Protein AF-A0A418GQK1-F1 (afdb_monomer_lite)

Organism: Escherichia coli (NCBI:txid562)

pLDDT: mean 92.07, std 6.59, range [66.69, 97.81]

Radius of gyration: 27.21 Å; chains: 1; bounding box: 52×32×76 Å

InterPro domains:
  IPR014016 UvrD-like helicase, ATP-binding domain [PF00580] (17-119)
  IPR027417 P-loop containing nucleoside triphosphate hydrolase [G3DSA:3.40.50.300] (1-150)
  IPR027417 P-loop containing nucleoside triphosphate hydrolase [SSF52540] (1-162)

Structure (mmCIF, N/CA/C/O backbone):
data_AF-A0A418GQK1-F1
#
_entry.id   AF-A0A418GQK1-F1
#
loop_
_atom_site.group_PDB
_atom_site.id
_atom_site.type_symbol
_atom_site.label_atom_id
_atom_site.label_alt_id
_atom_site.label_comp_id
_atom_site.label_asym_id
_atom_site.label_entity_id
_atom_site.label_seq_id
_atom_site.pdbx_PDB_ins_code
_atom_site.Cartn_x
_atom_site.Cartn_y
_atom_site.Cartn_z
_atom_site.occupancy
_atom_site.B_iso_or_equiv
_atom_site.auth_seq_id
_atom_site.auth_comp_id
_atom_site.auth_asym_id
_atom_site.auth_atom_id
_atom_site.pdbx_PDB_model_num
ATOM 1 N N . ARG A 1 1 ? 5.618 -3.329 -18.977 1.00 88.75 1 ARG A N 1
ATOM 2 C CA . ARG A 1 1 ? 4.505 -3.496 -19.944 1.00 88.75 1 ARG A CA 1
ATOM 3 C C . ARG A 1 1 ? 3.565 -2.299 -19.922 1.00 88.75 1 ARG A C 1
ATOM 5 O O . ARG A 1 1 ? 3.595 -1.562 -20.890 1.00 88.75 1 ARG A O 1
ATOM 12 N N . LEU A 1 2 ? 2.837 -2.038 -18.828 1.00 92.75 2 LEU A N 1
ATOM 13 C CA . LEU A 1 2 ? 1.888 -0.910 -18.736 1.00 92.75 2 LEU A CA 1
ATOM 14 C C . LEU A 1 2 ? 2.524 0.471 -18.997 1.00 92.75 2 LEU A C 1
ATOM 16 O O . LEU A 1 2 ? 1.958 1.264 -19.737 1.00 92.75 2 LEU A O 1
ATOM 20 N N . LEU A 1 3 ? 3.746 0.702 -18.500 1.00 93.62 3 LEU A N 1
ATOM 21 C CA . LEU A 1 3 ? 4.517 1.933 -18.764 1.00 93.62 3 LEU A CA 1
ATOM 22 C C . LEU A 1 3 ? 4.827 2.187 -20.248 1.00 93.62 3 LEU A C 1
ATOM 24 O O . LEU A 1 3 ? 5.164 3.298 -20.631 1.00 93.62 3 LEU A O 1
ATOM 28 N N . LEU A 1 4 ? 4.772 1.140 -21.069 1.00 93.44 4 LEU A N 1
ATOM 29 C CA . LEU A 1 4 ? 5.166 1.160 -22.476 1.00 93.44 4 LEU A C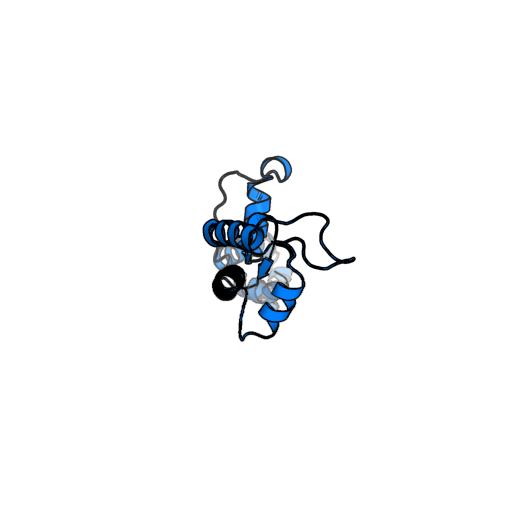A 1
ATOM 30 C C . LEU A 1 4 ? 3.996 0.796 -23.406 1.00 93.44 4 LEU A C 1
ATOM 32 O O . LEU A 1 4 ? 4.204 0.647 -24.602 1.00 93.44 4 LEU A O 1
ATOM 36 N N . GLY A 1 5 ? 2.784 0.587 -22.872 1.00 90.62 5 GLY A N 1
ATOM 37 C CA . GLY A 1 5 ? 1.627 0.148 -23.666 1.00 90.62 5 GLY A CA 1
ATOM 38 C C . GLY A 1 5 ? 1.762 -1.254 -24.283 1.00 90.62 5 GLY A C 1
ATOM 39 O O . GLY A 1 5 ? 1.084 -1.564 -25.253 1.00 90.62 5 GLY A O 1
ATOM 40 N N . LEU A 1 6 ? 2.635 -2.113 -23.745 1.00 90.44 6 LEU A N 1
ATOM 41 C CA . LEU A 1 6 ? 2.881 -3.456 -24.293 1.00 90.44 6 LEU A CA 1
ATOM 42 C C . LEU A 1 6 ? 1.798 -4.455 -23.856 1.00 90.44 6 LEU A C 1
ATOM 44 O O . LEU A 1 6 ? 1.334 -4.399 -22.712 1.00 90.44 6 LEU A O 1
ATOM 48 N N . GLY A 1 7 ? 1.474 -5.426 -24.716 1.00 84.69 7 GLY A N 1
ATOM 49 C CA . GLY A 1 7 ? 0.482 -6.476 -24.431 1.00 84.69 7 GLY A CA 1
ATOM 50 C C . GLY A 1 7 ? -0.426 -6.878 -25.600 1.00 84.69 7 GLY A C 1
ATOM 51 O O . GLY A 1 7 ? -1.330 -7.691 -25.402 1.00 84.69 7 GLY A O 1
ATOM 52 N N . GLY A 1 8 ? -0.213 -6.332 -26.802 1.00 85.00 8 GLY A N 1
ATOM 53 C CA . GLY A 1 8 ? -1.012 -6.657 -27.987 1.00 85.00 8 GLY A CA 1
ATOM 54 C C . GLY A 1 8 ? -2.501 -6.365 -27.775 1.00 85.00 8 GLY A C 1
ATOM 55 O O . GLY A 1 8 ? -2.868 -5.278 -27.342 1.00 85.00 8 GLY A O 1
ATOM 56 N N . SER A 1 9 ? -3.366 -7.350 -28.030 1.00 84.38 9 SER A N 1
ATOM 57 C CA . SER A 1 9 ? -4.823 -7.220 -27.854 1.00 84.38 9 SER A CA 1
ATOM 58 C C . SER A 1 9 ? -5.279 -7.037 -26.401 1.00 84.38 9 SER A C 1
ATOM 60 O O . SER A 1 9 ? -6.396 -6.582 -26.175 1.00 84.38 9 SER A O 1
ATOM 62 N N . ALA A 1 10 ? -4.432 -7.374 -25.424 1.00 86.25 10 ALA A N 1
ATOM 63 C CA . ALA A 1 10 ? -4.686 -7.165 -23.998 1.00 86.25 10 ALA A CA 1
ATOM 64 C C . ALA A 1 10 ? -3.963 -5.923 -23.442 1.00 86.25 10 ALA A C 1
ATOM 66 O O . ALA A 1 10 ? -3.922 -5.727 -22.226 1.00 86.25 10 ALA A O 1
ATOM 67 N N . ALA A 1 11 ? -3.345 -5.109 -24.306 1.00 87.81 11 ALA A N 1
ATOM 68 C CA . ALA A 1 11 ? -2.673 -3.890 -23.882 1.00 87.81 11 ALA A CA 1
ATOM 69 C C . ALA A 1 11 ? -3.671 -2.880 -23.303 1.00 87.81 11 ALA A C 1
ATOM 71 O O . ALA A 1 11 ? -4.816 -2.766 -23.748 1.00 87.81 11 ALA A O 1
ATOM 72 N N . PHE A 1 12 ? -3.210 -2.104 -22.322 1.00 91.00 12 PHE A N 1
ATOM 73 C CA . PHE A 1 12 ? -3.953 -0.928 -21.887 1.00 91.00 12 PHE A CA 1
ATOM 74 C C . PHE A 1 12 ? -4.020 0.080 -23.053 1.00 91.00 12 PHE A C 1
ATOM 76 O O . PHE A 1 12 ? -3.019 0.216 -23.759 1.00 91.00 12 PHE A O 1
ATOM 83 N N . PRO A 1 13 ? -5.134 0.814 -23.262 1.00 89.81 13 PRO A N 1
ATOM 84 C CA . PRO A 1 13 ? -5.311 1.681 -24.437 1.00 89.81 13 PRO A CA 1
ATOM 85 C C . PRO A 1 13 ? -4.239 2.763 -24.640 1.00 89.81 13 PRO A C 1
ATOM 87 O O . PRO A 1 13 ? -4.136 3.334 -25.722 1.00 89.81 13 PRO A O 1
ATOM 90 N N . ARG A 1 14 ? -3.465 3.075 -23.596 1.00 91.06 14 ARG A N 1
ATOM 91 C CA . ARG A 1 14 ? -2.354 4.029 -23.616 1.00 91.06 14 ARG A CA 1
ATOM 92 C C . ARG A 1 14 ? -1.243 3.605 -22.644 1.00 91.06 14 ARG A C 1
ATOM 94 O O . ARG A 1 14 ? -1.511 2.847 -21.714 1.00 91.06 14 ARG A O 1
ATOM 101 N N . PRO A 1 15 ? -0.015 4.118 -22.790 1.00 91.75 15 PRO A N 1
ATOM 102 C CA . PRO A 1 15 ? 0.980 4.039 -21.728 1.00 91.75 15 PRO A CA 1
ATOM 103 C C . PRO A 1 15 ? 0.471 4.704 -20.439 1.00 91.75 15 PRO A C 1
ATOM 105 O O . PRO A 1 15 ? -0.236 5.718 -20.485 1.00 91.75 15 PRO A O 1
ATOM 108 N N . LEU A 1 16 ? 0.827 4.113 -19.300 1.00 94.75 16 LEU A N 1
ATOM 109 C CA . LEU A 1 16 ? 0.509 4.621 -17.962 1.00 94.75 16 LEU A CA 1
ATOM 110 C C . LEU A 1 16 ? 1.766 5.168 -17.281 1.00 94.75 16 LEU A C 1
ATOM 112 O O . LEU A 1 16 ? 2.860 4.651 -17.511 1.00 94.75 16 LEU A O 1
ATOM 116 N N . THR A 1 17 ? 1.625 6.175 -16.422 1.00 94.50 17 THR A N 1
ATOM 117 C CA . THR A 1 17 ? 2.716 6.624 -15.541 1.00 94.50 17 THR A CA 1
ATOM 118 C C . THR A 1 17 ? 2.799 5.759 -14.281 1.00 94.50 17 THR A C 1
ATOM 120 O O . THR A 1 17 ? 1.910 4.959 -13.988 1.00 94.50 17 THR A O 1
ATOM 123 N N . VAL A 1 18 ? 3.874 5.905 -13.505 1.00 95.56 18 VAL A N 1
ATOM 124 C CA . VAL A 1 18 ? 4.044 5.182 -12.229 1.00 95.56 18 VAL A CA 1
ATOM 125 C C . VAL A 1 18 ? 3.019 5.590 -11.160 1.00 95.56 18 VAL A C 1
ATOM 127 O O . VAL A 1 18 ? 2.733 4.806 -10.257 1.00 95.56 18 VAL A O 1
ATOM 130 N N . GLU A 1 19 ? 2.436 6.784 -11.273 1.00 93.81 19 GLU A N 1
ATOM 131 C CA . GLU A 1 19 ? 1.370 7.287 -10.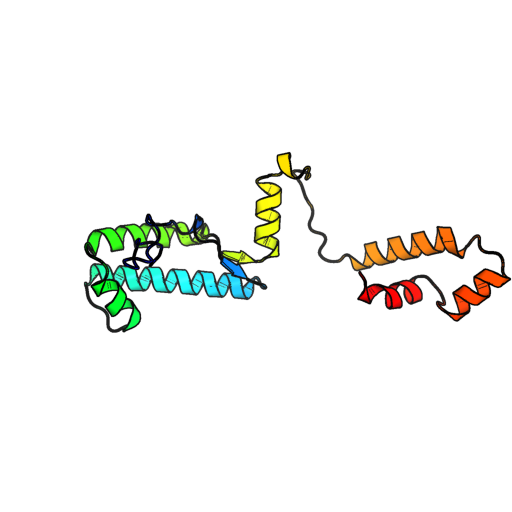395 1.00 93.81 19 GLU A CA 1
ATOM 132 C C . GLU A 1 19 ? 0.001 6.673 -10.728 1.00 93.81 19 GLU A C 1
ATOM 134 O O . GLU A 1 19 ? -0.860 6.543 -9.861 1.00 93.81 19 GLU A O 1
ATOM 139 N N . GLU A 1 20 ? -0.203 6.256 -11.980 1.00 94.31 20 GLU A N 1
ATOM 140 C CA . GLU A 1 20 ? -1.456 5.653 -12.456 1.00 94.31 20 GLU A CA 1
ATOM 141 C C . GLU A 1 20 ? -1.538 4.143 -12.170 1.00 94.31 20 GLU A C 1
ATOM 143 O O . GLU A 1 20 ? -2.554 3.499 -12.439 1.00 94.31 20 GLU A O 1
ATOM 148 N N . LEU A 1 21 ? -0.467 3.560 -11.623 1.00 94.88 21 LEU A N 1
ATOM 149 C CA . LEU A 1 21 ? -0.344 2.135 -11.329 1.00 94.88 21 LEU A CA 1
ATOM 150 C C . LEU A 1 21 ? -0.457 1.880 -9.828 1.00 94.88 21 LEU A C 1
ATOM 152 O O . LEU A 1 21 ? 0.549 1.753 -9.130 1.00 94.88 21 LEU A O 1
ATOM 156 N N . LEU A 1 22 ? -1.694 1.774 -9.339 1.00 95.88 22 LEU A N 1
ATOM 157 C CA . LEU A 1 22 ? -1.952 1.509 -7.927 1.00 95.88 22 LEU A CA 1
ATOM 158 C C . LEU A 1 22 ? -1.547 0.083 -7.536 1.00 95.88 22 LEU A C 1
ATOM 160 O O . LEU A 1 22 ? -2.087 -0.902 -8.042 1.00 95.88 22 LEU A O 1
ATOM 164 N N . VAL A 1 23 ? -0.654 -0.011 -6.555 1.00 96.31 23 VAL A N 1
ATOM 165 C CA . VAL A 1 23 ? -0.262 -1.258 -5.903 1.00 96.31 23 VAL A CA 1
ATOM 166 C C . VAL A 1 23 ? -0.389 -1.089 -4.394 1.00 96.31 23 VAL A C 1
ATOM 168 O O . VAL A 1 23 ? 0.177 -0.163 -3.815 1.00 96.31 23 VAL A O 1
ATOM 171 N N . VAL A 1 24 ? -1.121 -1.996 -3.748 1.00 96.56 24 VAL A N 1
ATOM 172 C CA . VAL A 1 24 ? -1.340 -1.974 -2.296 1.00 96.56 24 VAL A CA 1
ATOM 173 C C . VAL A 1 24 ? -0.750 -3.212 -1.626 1.00 96.56 24 VAL A C 1
ATOM 175 O O . VAL A 1 24 ? -0.883 -4.324 -2.137 1.00 96.56 24 VAL A O 1
ATOM 178 N N . THR A 1 25 ? -0.100 -3.029 -0.475 1.00 94.94 25 THR A N 1
ATOM 179 C CA . THR A 1 25 ? 0.470 -4.122 0.331 1.00 94.94 25 THR A CA 1
ATOM 180 C C . THR A 1 25 ? 0.058 -4.023 1.804 1.00 94.94 25 THR A C 1
ATOM 182 O O . THR A 1 25 ? -0.507 -3.023 2.245 1.00 94.94 25 THR A O 1
ATOM 185 N N . PHE A 1 26 ? 0.309 -5.072 2.593 1.00 92.94 26 PHE A N 1
ATOM 186 C CA . PHE A 1 26 ? -0.066 -5.079 4.012 1.00 92.94 26 PHE A CA 1
ATOM 187 C C . PHE A 1 26 ? 0.940 -4.350 4.917 1.00 92.94 26 PHE A C 1
ATOM 189 O O . PHE A 1 26 ? 0.553 -3.795 5.938 1.00 92.94 26 PHE A O 1
ATOM 196 N N . THR A 1 27 ? 2.226 -4.338 4.557 1.00 92.88 27 THR A N 1
ATOM 197 C CA . THR A 1 27 ? 3.303 -3.861 5.444 1.00 92.88 27 THR A CA 1
ATOM 198 C C . THR A 1 27 ? 4.171 -2.817 4.765 1.00 92.88 27 THR A C 1
ATOM 200 O O . THR A 1 27 ? 4.462 -2.946 3.577 1.00 92.88 27 THR A O 1
ATOM 203 N N . GLU A 1 28 ? 4.694 -1.868 5.538 1.00 91.56 28 GLU A N 1
ATOM 204 C CA . GLU A 1 28 ? 5.639 -0.861 5.037 1.00 91.56 28 GLU A CA 1
ATOM 205 C C . GLU A 1 28 ? 6.908 -1.490 4.436 1.00 91.56 28 GLU A C 1
ATOM 207 O O . GLU A 1 28 ? 7.405 -1.040 3.404 1.00 91.56 28 GLU A O 1
ATOM 212 N N . ALA A 1 29 ? 7.388 -2.596 5.013 1.00 95.19 29 ALA A N 1
ATOM 213 C CA . ALA A 1 29 ? 8.534 -3.333 4.483 1.00 95.19 29 ALA A CA 1
ATOM 214 C C . ALA A 1 29 ? 8.267 -3.896 3.075 1.00 95.19 29 ALA A C 1
ATOM 216 O O . ALA A 1 29 ? 9.105 -3.753 2.188 1.00 95.19 29 ALA A O 1
ATOM 217 N N . ALA A 1 30 ? 7.087 -4.486 2.853 1.00 94.62 30 ALA A N 1
ATOM 218 C CA . ALA A 1 30 ? 6.680 -4.977 1.535 1.00 94.62 30 ALA A CA 1
ATOM 219 C C . ALA A 1 30 ? 6.523 -3.834 0.521 1.00 94.62 30 ALA A C 1
ATOM 221 O O . ALA A 1 30 ? 6.955 -3.965 -0.619 1.00 94.62 30 ALA A O 1
ATOM 222 N N . THR A 1 31 ? 5.968 -2.690 0.932 1.00 94.56 31 THR A N 1
ATOM 223 C CA . THR A 1 31 ? 5.902 -1.486 0.089 1.00 94.56 31 THR A CA 1
ATOM 224 C C . THR A 1 31 ? 7.298 -1.033 -0.355 1.00 94.56 31 THR A C 1
ATOM 226 O O . THR A 1 31 ? 7.513 -0.774 -1.541 1.00 94.56 31 THR A O 1
ATOM 229 N N . ALA A 1 32 ? 8.261 -0.966 0.571 1.00 94.44 32 ALA A N 1
ATOM 230 C CA . ALA A 1 32 ? 9.633 -0.554 0.275 1.00 94.44 32 ALA A CA 1
ATOM 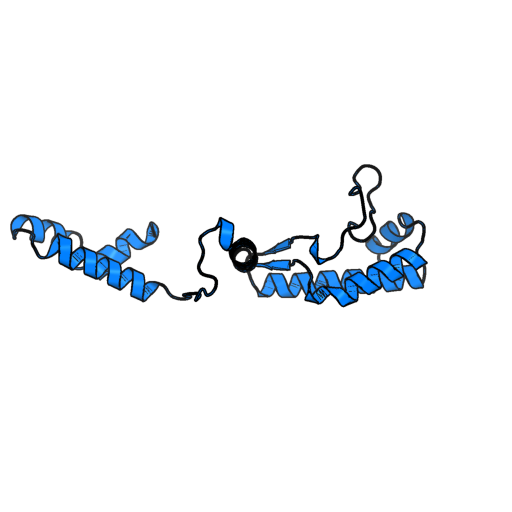231 C C . ALA A 1 32 ? 10.369 -1.557 -0.633 1.00 94.44 32 ALA A C 1
ATOM 233 O O . ALA A 1 32 ? 10.993 -1.154 -1.619 1.00 94.44 32 ALA A O 1
ATOM 234 N N . GLU A 1 33 ? 10.260 -2.856 -0.337 1.00 96.56 33 GLU A N 1
ATOM 235 C CA . GLU A 1 33 ? 10.834 -3.937 -1.148 1.00 96.56 33 GLU A CA 1
ATOM 236 C C . GLU A 1 33 ? 10.291 -3.909 -2.579 1.00 96.56 33 GLU A C 1
ATOM 238 O O . GLU A 1 33 ? 11.063 -3.914 -3.545 1.00 96.56 33 GLU A O 1
ATOM 243 N N . LEU A 1 34 ? 8.971 -3.783 -2.726 1.00 96.31 34 LEU A N 1
ATOM 244 C CA . LEU A 1 34 ? 8.318 -3.796 -4.025 1.00 96.31 34 LEU A CA 1
ATOM 245 C C . LEU A 1 34 ? 8.672 -2.556 -4.851 1.00 96.31 34 LEU A C 1
ATOM 247 O O . LEU A 1 34 ? 8.974 -2.674 -6.040 1.00 96.31 34 LEU A O 1
ATOM 251 N N . ARG A 1 35 ? 8.717 -1.373 -4.223 1.00 95.75 35 ARG A N 1
ATOM 252 C CA . ARG A 1 35 ? 9.163 -0.132 -4.876 1.00 95.75 35 ARG A CA 1
ATOM 253 C C . ARG A 1 35 ? 10.604 -0.254 -5.377 1.00 95.75 35 ARG A C 1
ATOM 255 O O . ARG A 1 35 ? 10.890 0.137 -6.510 1.00 95.75 35 ARG A O 1
ATOM 262 N N . GLY A 1 36 ? 11.493 -0.833 -4.568 1.00 95.94 36 GLY A N 1
ATOM 263 C CA . GLY A 1 36 ? 12.883 -1.096 -4.948 1.00 95.94 36 GLY A CA 1
ATOM 264 C C . GLY A 1 36 ? 12.990 -2.034 -6.151 1.00 95.94 36 GLY A C 1
ATOM 265 O O . GLY A 1 36 ? 13.677 -1.721 -7.125 1.00 95.94 36 GLY A O 1
ATOM 266 N N . ARG A 1 37 ? 12.245 -3.144 -6.140 1.00 96.69 37 ARG A N 1
ATOM 267 C CA . ARG A 1 37 ? 12.221 -4.109 -7.252 1.00 96.69 37 ARG A CA 1
ATOM 268 C C . ARG A 1 37 ? 11.682 -3.517 -8.546 1.00 96.69 37 ARG A C 1
ATOM 270 O O . ARG A 1 37 ? 12.259 -3.752 -9.604 1.00 96.69 37 ARG A O 1
ATOM 277 N N . ILE A 1 38 ? 10.602 -2.739 -8.479 1.00 96.38 38 ILE A N 1
ATOM 278 C CA . ILE A 1 38 ? 10.042 -2.066 -9.658 1.00 96.38 38 ILE A CA 1
ATOM 279 C C . ILE A 1 38 ? 11.068 -1.091 -10.245 1.00 96.38 38 ILE A C 1
ATOM 281 O O . ILE A 1 38 ? 11.304 -1.124 -11.453 1.00 96.38 38 ILE A O 1
ATOM 285 N N . ARG A 1 39 ? 11.733 -0.287 -9.403 1.00 96.88 39 ARG A N 1
ATOM 286 C CA . ARG A 1 39 ? 12.785 0.643 -9.842 1.00 96.88 39 ARG A CA 1
ATOM 287 C C . ARG A 1 39 ? 13.940 -0.095 -10.525 1.00 96.88 39 ARG A C 1
ATOM 289 O O . ARG A 1 39 ? 14.346 0.319 -11.608 1.00 96.88 39 ARG A O 1
ATOM 296 N N . SER A 1 40 ? 14.413 -1.204 -9.945 1.00 96.88 40 SER A N 1
ATOM 297 C CA . SER A 1 40 ? 15.472 -2.037 -10.546 1.00 96.88 40 SER A CA 1
ATOM 298 C C . SER A 1 40 ? 15.071 -2.546 -11.928 1.00 96.88 40 SER A C 1
ATOM 300 O O . SER A 1 40 ? 15.807 -2.372 -12.894 1.00 96.88 40 SER A O 1
ATOM 302 N N . ASN A 1 41 ? 13.859 -3.092 -12.056 1.00 96.94 41 ASN A N 1
ATOM 303 C CA . ASN A 1 41 ? 13.373 -3.633 -13.324 1.00 96.94 41 ASN A CA 1
ATOM 304 C C . ASN A 1 41 ? 13.217 -2.550 -14.404 1.00 96.94 41 ASN A C 1
ATOM 306 O O . ASN A 1 41 ? 13.518 -2.800 -15.571 1.00 96.94 41 ASN A O 1
ATOM 310 N N . ILE A 1 42 ? 12.752 -1.348 -14.037 1.00 97.31 42 ILE A N 1
ATOM 311 C CA . ILE A 1 42 ? 12.660 -0.206 -14.962 1.00 97.31 42 ILE A CA 1
ATOM 312 C C . ILE A 1 42 ? 14.058 0.193 -15.443 1.00 97.31 42 ILE A C 1
ATOM 314 O O . ILE A 1 42 ? 14.268 0.349 -16.647 1.00 97.31 42 ILE A O 1
ATOM 318 N N . HIS A 1 43 ? 15.013 0.312 -14.518 1.00 97.62 43 HIS A N 1
ATOM 319 C CA . HIS A 1 43 ? 16.395 0.670 -14.821 1.00 97.62 43 HIS A CA 1
ATOM 320 C C . HIS A 1 43 ? 17.070 -0.354 -15.745 1.00 97.62 43 HIS A C 1
ATOM 322 O O . HIS A 1 43 ? 17.653 0.002 -16.772 1.00 97.62 43 HIS A O 1
ATOM 328 N N . GLU A 1 44 ? 16.955 -1.641 -15.421 1.00 97.81 44 GLU A N 1
ATOM 329 C CA . GLU A 1 44 ? 17.538 -2.727 -16.209 1.00 97.81 44 GLU A CA 1
ATOM 330 C C . GLU A 1 44 ? 16.923 -2.807 -17.610 1.00 97.81 44 GLU A C 1
ATOM 332 O O . GLU A 1 44 ? 17.656 -2.905 -18.598 1.00 97.81 44 GLU A O 1
ATOM 337 N N . LEU A 1 45 ? 15.594 -2.693 -17.725 1.00 97.75 45 LEU A N 1
ATOM 338 C CA . LEU A 1 45 ? 14.921 -2.678 -19.024 1.00 97.75 45 LEU A CA 1
ATOM 339 C C . LEU A 1 45 ? 15.305 -1.440 -19.843 1.00 97.75 45 LEU A C 1
ATOM 341 O O . LEU A 1 45 ? 15.471 -1.539 -21.058 1.00 97.75 45 LEU A O 1
ATOM 345 N N . ARG A 1 46 ? 15.501 -0.284 -19.201 1.00 97.75 46 ARG A N 1
ATOM 346 C CA . ARG A 1 46 ? 15.983 0.930 -19.869 1.00 97.75 46 ARG A CA 1
ATOM 347 C C . ARG A 1 46 ? 17.371 0.715 -20.462 1.00 97.75 46 ARG A C 1
ATOM 349 O O . ARG A 1 46 ? 17.593 1.057 -21.621 1.00 97.75 46 ARG A O 1
ATOM 356 N N . ILE A 1 47 ? 18.298 0.138 -19.695 1.00 97.81 47 ILE A N 1
ATOM 357 C CA . ILE A 1 47 ? 19.639 -0.203 -20.193 1.00 97.81 47 ILE A CA 1
ATOM 358 C C . ILE A 1 47 ? 19.541 -1.197 -21.352 1.00 97.81 47 ILE A C 1
ATOM 360 O O . ILE A 1 47 ? 20.225 -1.020 -22.359 1.00 97.81 47 ILE A O 1
ATOM 364 N N . ALA A 1 48 ? 18.679 -2.208 -21.236 1.00 97.62 48 ALA A N 1
ATOM 365 C CA . ALA A 1 48 ? 18.442 -3.180 -22.296 1.00 97.62 48 ALA A CA 1
ATOM 366 C C . ALA A 1 48 ? 17.906 -2.519 -23.579 1.00 97.62 48 ALA A C 1
ATOM 368 O O . ALA A 1 48 ? 18.337 -2.887 -24.666 1.00 97.62 48 ALA A O 1
ATOM 369 N N . CYS A 1 49 ? 17.039 -1.504 -23.468 1.00 97.38 49 CYS A N 1
ATOM 370 C CA . CYS A 1 49 ? 16.563 -0.721 -24.614 1.00 97.38 49 CYS A CA 1
ATOM 371 C C . CYS A 1 49 ? 17.692 0.092 -25.264 1.00 97.38 49 CYS A C 1
ATOM 373 O O . CYS A 1 49 ? 17.798 0.109 -26.481 1.00 97.38 49 CYS A O 1
ATOM 375 N N . LEU A 1 50 ? 18.565 0.723 -24.468 1.00 97.06 50 LEU A N 1
ATOM 376 C CA . LEU A 1 50 ? 19.702 1.503 -24.984 1.00 97.06 50 LEU A CA 1
ATOM 377 C C . LEU A 1 50 ? 20.775 0.638 -25.656 1.00 97.06 50 LEU A C 1
ATOM 379 O O . LEU A 1 50 ? 21.476 1.107 -26.546 1.00 97.06 50 LEU A O 1
ATOM 383 N N . ARG A 1 51 ? 20.948 -0.600 -25.185 1.00 96.75 51 ARG A N 1
ATOM 384 C CA . ARG A 1 51 ? 21.900 -1.567 -25.748 1.00 96.75 51 ARG A CA 1
ATOM 385 C C . ARG A 1 51 ? 21.294 -2.426 -26.854 1.00 96.75 51 ARG A C 1
ATOM 387 O O . ARG A 1 51 ? 22.035 -3.142 -27.516 1.00 96.75 51 ARG A O 1
ATOM 394 N N . GLU A 1 52 ? 19.969 -2.417 -26.975 1.00 95.88 52 GLU A N 1
ATOM 395 C CA . GLU A 1 52 ? 19.176 -3.308 -27.830 1.00 95.88 52 GLU A CA 1
ATOM 396 C C . GLU A 1 52 ? 19.464 -4.807 -27.605 1.00 95.88 52 GLU A C 1
ATOM 398 O O . GLU A 1 52 ? 19.208 -5.652 -28.458 1.00 95.88 52 GLU A O 1
ATOM 403 N N . THR A 1 53 ? 19.996 -5.159 -26.431 1.00 95.25 53 THR A N 1
ATOM 404 C CA . THR A 1 53 ? 20.340 -6.535 -26.066 1.00 95.25 53 THR A CA 1
ATOM 405 C C . THR A 1 53 ? 20.302 -6.738 -24.555 1.00 95.25 53 THR A C 1
ATOM 407 O O . THR A 1 53 ? 20.495 -5.807 -23.766 1.00 95.25 53 THR A O 1
ATOM 410 N N . THR A 1 54 ? 20.041 -7.976 -24.142 1.00 96.38 54 THR A N 1
ATOM 411 C CA . THR A 1 54 ? 19.994 -8.398 -22.742 1.00 96.38 54 THR A CA 1
ATOM 412 C C . THR A 1 54 ? 20.085 -9.917 -22.628 1.00 96.38 54 THR A C 1
ATOM 414 O O . THR A 1 54 ? 19.529 -10.645 -23.453 1.00 96.38 54 THR A O 1
ATOM 417 N N . ASP A 1 55 ? 20.729 -10.387 -21.562 1.00 94.12 55 ASP A N 1
ATOM 418 C CA . ASP A 1 55 ? 20.788 -11.811 -21.216 1.00 94.12 55 ASP A CA 1
ATOM 419 C C . ASP A 1 55 ? 19.583 -12.260 -20.373 1.00 94.12 55 ASP A C 1
ATOM 421 O O . ASP A 1 55 ? 19.362 -13.456 -20.183 1.00 94.12 55 ASP A O 1
ATOM 425 N N . ASN A 1 56 ? 18.772 -11.320 -19.869 1.00 95.69 56 ASN A N 1
ATOM 426 C CA . ASN A 1 56 ? 17.590 -11.640 -19.076 1.00 95.69 56 ASN A CA 1
ATOM 427 C C . ASN A 1 56 ? 16.436 -12.088 -20.000 1.00 95.69 56 ASN A C 1
ATOM 429 O O . ASN A 1 56 ? 15.944 -11.278 -20.796 1.00 95.69 56 ASN A O 1
ATOM 433 N N . PRO A 1 57 ? 15.928 -13.332 -19.875 1.00 95.38 57 PRO A N 1
ATOM 434 C CA . PRO A 1 57 ? 14.879 -13.845 -20.757 1.00 95.38 57 PRO A CA 1
ATOM 435 C C . PRO A 1 57 ? 13.584 -13.026 -20.733 1.00 95.38 57 PRO A C 1
ATOM 437 O O . PRO A 1 57 ? 12.884 -12.956 -21.743 1.00 95.38 57 PRO A O 1
ATOM 440 N N . LEU A 1 58 ? 13.251 -12.405 -19.596 1.00 93.38 58 LEU A N 1
ATOM 441 C CA . LEU A 1 58 ? 12.059 -11.572 -19.467 1.00 93.38 58 LEU A CA 1
ATOM 442 C C . LEU A 1 58 ? 12.215 -10.272 -20.259 1.00 93.38 58 LEU A C 1
ATOM 444 O O . LEU A 1 58 ? 11.322 -9.917 -21.024 1.00 93.38 58 LEU A O 1
ATOM 448 N N . TYR A 1 59 ? 13.349 -9.583 -20.117 1.00 95.94 59 TYR A N 1
ATOM 449 C CA . TYR A 1 59 ? 13.599 -8.340 -20.852 1.00 95.94 59 TYR A CA 1
ATOM 450 C C . TYR A 1 59 ? 13.769 -8.590 -22.343 1.00 95.94 59 TYR A C 1
ATOM 452 O O . TYR A 1 59 ? 13.315 -7.774 -23.133 1.00 95.94 59 TYR A O 1
ATOM 460 N N . LYS A 1 60 ? 14.338 -9.736 -22.733 1.00 96.44 60 LYS A N 1
ATOM 461 C CA . LYS A 1 60 ? 14.458 -10.118 -24.140 1.00 96.44 60 LYS A CA 1
ATOM 462 C C . LYS A 1 60 ? 13.091 -10.195 -24.824 1.00 96.44 60 LYS A C 1
ATOM 464 O O . LYS A 1 60 ? 12.900 -9.560 -25.853 1.00 96.44 60 LYS A O 1
ATOM 469 N N . ARG A 1 61 ? 12.116 -10.867 -24.197 1.00 93.81 61 ARG A N 1
ATOM 470 C CA . ARG A 1 61 ? 10.728 -10.906 -24.701 1.00 93.81 61 ARG A CA 1
ATOM 471 C C . ARG A 1 61 ? 10.100 -9.514 -24.780 1.00 93.81 61 ARG A C 1
ATOM 473 O O . ARG A 1 61 ? 9.378 -9.220 -25.720 1.00 93.81 61 ARG A O 1
ATOM 480 N N . LEU A 1 62 ? 10.373 -8.643 -23.805 1.00 94.94 62 LEU A N 1
ATOM 481 C CA . LEU A 1 62 ? 9.865 -7.269 -23.841 1.00 94.94 62 LEU A CA 1
ATOM 482 C C . LEU A 1 62 ? 10.519 -6.434 -24.947 1.00 94.94 62 LEU A C 1
ATOM 484 O O . LEU A 1 62 ? 9.822 -5.654 -25.578 1.00 94.94 62 LEU A O 1
ATOM 488 N N . LEU A 1 63 ? 11.818 -6.599 -25.206 1.00 95.88 63 LEU A N 1
ATOM 489 C CA . LEU A 1 63 ? 12.512 -5.922 -26.306 1.00 95.88 63 LEU A CA 1
ATOM 490 C C . LEU A 1 63 ? 11.966 -6.330 -27.677 1.00 95.88 63 LEU A C 1
ATOM 492 O O . LEU A 1 63 ? 11.889 -5.483 -28.563 1.00 95.88 63 LEU A O 1
ATOM 496 N N . GLU A 1 64 ? 11.582 -7.598 -27.839 1.00 94.12 64 GLU A N 1
ATOM 497 C CA . GLU A 1 64 ? 10.933 -8.109 -29.054 1.00 94.12 64 GLU A CA 1
ATOM 498 C C . GLU A 1 64 ? 9.551 -7.467 -29.286 1.00 94.12 64 GLU A C 1
ATOM 500 O O . GLU A 1 64 ? 9.153 -7.289 -30.433 1.00 94.12 64 GLU A O 1
ATOM 505 N N . GLU A 1 65 ? 8.840 -7.083 -28.218 1.00 93.94 65 GLU A N 1
ATOM 506 C CA . GLU A 1 65 ? 7.528 -6.412 -28.279 1.00 93.94 65 GLU A CA 1
ATOM 507 C C . GLU A 1 65 ? 7.610 -4.883 -28.450 1.00 93.94 65 GLU A C 1
ATOM 509 O O . GLU A 1 65 ? 6.608 -4.257 -28.787 1.00 93.94 65 GLU A O 1
ATOM 514 N N . ILE A 1 66 ? 8.755 -4.257 -28.164 1.00 95.00 66 ILE A N 1
ATOM 515 C CA . ILE A 1 66 ? 8.926 -2.800 -28.260 1.00 95.00 66 ILE A CA 1
ATOM 516 C C . ILE A 1 66 ? 9.295 -2.447 -29.697 1.00 95.00 66 ILE A C 1
ATOM 518 O O . ILE A 1 66 ? 10.331 -2.899 -30.163 1.00 95.00 66 ILE A O 1
ATOM 522 N N . ASP A 1 67 ? 8.542 -1.585 -30.379 1.00 91.62 67 ASP A N 1
ATOM 523 C CA . ASP A 1 67 ? 8.908 -1.129 -31.729 1.00 91.62 67 ASP A CA 1
ATOM 524 C C . ASP A 1 67 ? 10.081 -0.132 -31.688 1.00 91.62 67 ASP A C 1
ATOM 526 O O . ASP A 1 67 ? 11.159 -0.408 -32.225 1.00 91.62 67 ASP A O 1
ATOM 530 N N . ASP A 1 68 ? 9.903 0.982 -30.969 1.00 95.25 68 ASP A N 1
ATOM 531 C CA . ASP A 1 68 ? 10.897 2.048 -30.795 1.00 95.25 68 ASP A CA 1
ATOM 532 C C . ASP A 1 68 ? 11.595 1.953 -29.426 1.00 95.25 68 ASP A C 1
ATOM 534 O O . ASP A 1 68 ? 11.079 2.374 -28.383 1.00 95.25 68 ASP A O 1
ATOM 538 N N . LYS A 1 69 ? 12.811 1.394 -29.430 1.00 96.44 69 LYS A N 1
ATOM 539 C CA . LYS A 1 69 ? 13.615 1.179 -28.217 1.00 96.44 69 LYS A CA 1
ATOM 540 C C . LYS A 1 69 ? 14.171 2.494 -27.667 1.00 96.44 69 LYS A C 1
ATOM 542 O O . LYS A 1 69 ? 14.316 2.629 -26.450 1.00 96.44 69 LYS A O 1
ATOM 547 N N . ALA A 1 70 ? 14.444 3.477 -28.526 1.00 96.50 70 ALA A N 1
ATOM 548 C CA . ALA A 1 70 ? 14.934 4.783 -28.100 1.00 96.50 70 ALA A CA 1
ATOM 549 C C . ALA A 1 70 ? 13.839 5.556 -27.352 1.00 96.50 70 ALA A C 1
ATOM 551 O O . ALA A 1 70 ? 14.094 6.091 -26.268 1.00 96.50 70 ALA A O 1
ATOM 552 N N . GLN A 1 71 ? 12.608 5.551 -27.870 1.00 95.56 71 GLN A N 1
ATOM 553 C CA . GLN A 1 71 ? 11.456 6.136 -27.184 1.00 95.56 71 GLN A CA 1
ATOM 554 C C . GLN A 1 71 ? 11.142 5.396 -25.878 1.00 95.56 71 GLN A C 1
ATOM 556 O O . GLN A 1 71 ? 10.963 6.037 -24.839 1.00 95.56 71 GLN A O 1
ATOM 561 N N . ALA A 1 72 ? 11.154 4.059 -25.887 1.00 96.44 72 ALA A N 1
ATOM 562 C CA . ALA A 1 72 ? 10.945 3.271 -24.674 1.00 96.44 72 ALA A CA 1
ATOM 563 C C . ALA A 1 72 ? 11.983 3.599 -23.587 1.00 96.44 72 ALA A C 1
ATOM 565 O O . ALA A 1 72 ? 11.622 3.760 -22.421 1.00 96.44 72 ALA A O 1
ATOM 566 N N . ALA A 1 73 ? 13.258 3.777 -23.949 1.00 97.62 73 ALA A N 1
ATOM 567 C CA . ALA A 1 73 ? 14.299 4.175 -23.004 1.00 97.62 73 ALA A CA 1
ATOM 568 C C . ALA A 1 73 ? 14.051 5.566 -22.386 1.00 97.62 73 ALA A C 1
ATOM 570 O O . ALA A 1 73 ? 14.366 5.771 -21.210 1.00 97.62 73 ALA A O 1
ATOM 571 N N . GLN A 1 74 ? 13.476 6.509 -23.142 1.00 96.75 74 GLN A N 1
ATOM 572 C CA . GLN A 1 74 ? 13.082 7.827 -22.628 1.00 96.75 74 GLN A CA 1
ATOM 573 C C . GLN A 1 74 ? 11.910 7.720 -21.646 1.00 96.75 74 GLN A C 1
ATOM 575 O O . GLN A 1 74 ? 11.977 8.276 -20.551 1.00 96.75 74 GLN A O 1
ATOM 580 N N . TRP A 1 75 ? 10.865 6.960 -21.983 1.00 95.94 75 TRP A N 1
ATOM 581 C CA . TRP A 1 75 ? 9.730 6.739 -21.078 1.00 95.94 75 TRP A CA 1
ATOM 582 C C . TRP A 1 75 ? 10.142 6.025 -19.793 1.00 95.94 75 TRP A C 1
ATOM 584 O O . TRP A 1 75 ? 9.743 6.435 -18.705 1.00 95.94 75 TRP A O 1
ATOM 594 N N . LEU A 1 76 ? 10.999 5.006 -19.892 1.00 97.44 76 LEU A N 1
ATOM 595 C CA . LEU A 1 76 ? 11.529 4.314 -18.719 1.00 97.44 76 LEU A CA 1
ATOM 596 C C . LEU A 1 76 ? 12.413 5.230 -17.867 1.00 97.44 76 LEU A C 1
ATOM 598 O O . LEU A 1 76 ? 12.367 5.125 -16.648 1.00 97.44 76 LEU A O 1
ATOM 602 N N . LEU A 1 77 ? 13.175 6.151 -18.469 1.00 97.38 77 LEU A N 1
ATOM 603 C CA . LEU A 1 77 ? 13.955 7.143 -17.718 1.00 97.38 77 LEU A CA 1
ATOM 604 C C . LEU A 1 77 ? 13.053 8.096 -16.926 1.00 97.38 77 LEU A C 1
ATOM 606 O O . LEU A 1 77 ? 13.366 8.430 -15.784 1.00 97.38 77 LEU A O 1
ATOM 610 N N . LEU A 1 78 ? 11.949 8.544 -17.527 1.00 95.94 78 LEU A N 1
ATOM 611 C CA . LEU A 1 78 ? 10.962 9.375 -16.836 1.00 95.94 78 LEU A CA 1
ATOM 612 C C . LEU A 1 78 ? 10.327 8.603 -15.677 1.00 95.94 78 LEU A C 1
ATOM 614 O O . LEU A 1 78 ? 10.333 9.093 -14.551 1.00 95.94 78 LEU A O 1
ATOM 618 N N . ALA A 1 79 ? 9.888 7.368 -15.927 1.00 96.50 79 ALA A N 1
ATOM 619 C CA . ALA A 1 79 ? 9.326 6.499 -14.899 1.00 96.50 79 ALA A CA 1
ATOM 620 C C . ALA A 1 79 ? 10.318 6.238 -13.753 1.00 96.50 79 ALA A C 1
ATOM 622 O O . ALA A 1 79 ? 9.940 6.321 -12.591 1.00 96.50 79 ALA A O 1
ATOM 623 N N . GLU A 1 80 ? 11.595 5.983 -14.062 1.00 96.44 80 GLU A N 1
ATOM 624 C CA . GLU A 1 80 ? 12.663 5.775 -13.076 1.00 96.44 80 GLU A CA 1
ATOM 625 C C . GLU A 1 80 ? 12.838 6.992 -12.154 1.00 96.44 80 GLU A C 1
ATOM 627 O O . GLU A 1 80 ? 12.972 6.830 -10.939 1.00 96.44 80 GLU A O 1
ATOM 632 N N . ARG A 1 81 ? 12.799 8.206 -12.720 1.00 95.12 81 ARG A N 1
ATOM 633 C CA . ARG A 1 81 ? 12.894 9.469 -11.967 1.00 95.12 81 ARG A CA 1
ATOM 634 C C . ARG A 1 81 ? 11.656 9.745 -11.115 1.00 95.12 81 ARG A C 1
ATOM 636 O O . ARG A 1 81 ? 11.789 10.350 -10.061 1.00 95.12 81 ARG A O 1
ATOM 643 N N . GLN A 1 82 ? 10.488 9.283 -11.549 1.00 95.06 82 GLN A N 1
ATOM 644 C CA . GLN A 1 82 ? 9.213 9.451 -10.844 1.00 95.06 82 GLN A CA 1
ATOM 645 C C . GLN A 1 82 ? 8.920 8.333 -9.836 1.00 95.06 82 GLN A C 1
ATOM 647 O O . GLN A 1 82 ? 7.865 8.320 -9.211 1.00 95.06 82 GLN A O 1
ATOM 652 N N . MET A 1 83 ? 9.832 7.378 -9.631 1.00 93.94 83 MET A N 1
ATOM 653 C CA . MET A 1 83 ? 9.573 6.240 -8.740 1.00 93.94 83 MET A CA 1
ATOM 654 C C . MET A 1 83 ? 9.323 6.622 -7.272 1.00 93.94 83 MET A C 1
ATOM 656 O O . MET A 1 83 ? 8.784 5.799 -6.530 1.00 93.94 83 MET A O 1
ATOM 660 N N . ASP A 1 84 ? 9.706 7.826 -6.842 1.00 89.94 84 ASP A N 1
ATOM 661 C CA . ASP A 1 84 ? 9.382 8.344 -5.504 1.00 89.94 84 ASP A CA 1
ATOM 662 C C . ASP A 1 84 ? 7.898 8.726 -5.370 1.00 89.94 84 ASP A C 1
ATOM 664 O O . ASP A 1 84 ? 7.342 8.665 -4.275 1.00 89.94 84 ASP A O 1
ATOM 668 N N . GLU A 1 85 ? 7.241 9.032 -6.489 1.00 89.12 85 GLU A N 1
ATOM 669 C CA . GLU A 1 85 ? 5.815 9.365 -6.589 1.00 89.12 85 GLU A CA 1
ATOM 670 C C . GLU A 1 85 ? 4.960 8.148 -6.987 1.00 89.12 85 GLU A C 1
ATOM 672 O O . GLU A 1 85 ? 3.736 8.241 -7.067 1.00 89.12 85 GLU A O 1
ATOM 677 N N . ALA A 1 86 ? 5.584 6.984 -7.210 1.00 92.56 86 ALA A N 1
ATOM 678 C CA . ALA A 1 86 ? 4.887 5.768 -7.612 1.00 92.56 86 ALA A CA 1
ATOM 679 C C . ALA A 1 86 ? 3.768 5.401 -6.624 1.00 92.56 86 ALA A C 1
ATOM 681 O O . ALA A 1 86 ? 3.974 5.403 -5.405 1.00 92.56 86 ALA A O 1
ATOM 682 N N . ALA A 1 87 ? 2.608 5.002 -7.154 1.00 94.50 87 ALA A N 1
ATOM 683 C CA . ALA A 1 87 ? 1.416 4.668 -6.375 1.00 94.50 87 ALA A CA 1
ATOM 684 C C . ALA A 1 87 ? 1.508 3.286 -5.694 1.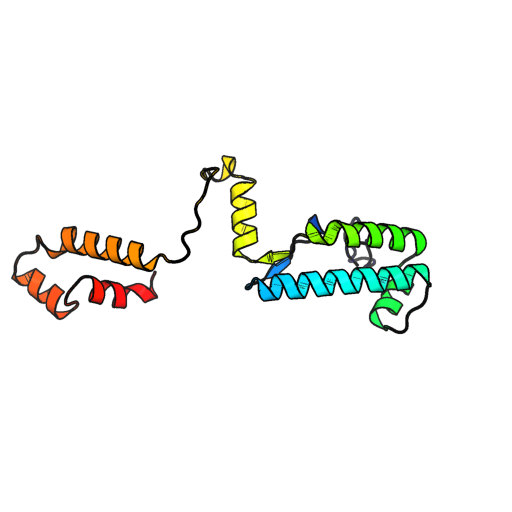00 94.50 87 ALA A C 1
ATOM 686 O O . ALA A 1 87 ? 0.641 2.428 -5.850 1.00 94.50 87 ALA A O 1
ATOM 687 N N . VAL A 1 88 ? 2.576 3.068 -4.923 1.00 95.88 88 VAL A N 1
ATOM 688 C CA . VAL A 1 88 ? 2.833 1.863 -4.129 1.00 95.88 88 VAL A CA 1
ATOM 689 C C . VAL A 1 88 ? 2.662 2.216 -2.655 1.00 95.88 88 VAL A C 1
ATOM 691 O O . VAL A 1 88 ? 3.516 2.894 -2.072 1.00 95.88 88 VAL A O 1
ATOM 694 N N . PHE A 1 89 ? 1.563 1.754 -2.064 1.00 95.00 89 PHE A N 1
ATOM 695 C CA . PHE A 1 89 ? 1.140 2.106 -0.708 1.00 95.00 89 PHE A CA 1
ATOM 696 C C . PHE A 1 89 ? 0.885 0.863 0.146 1.00 95.00 89 PHE A C 1
ATOM 698 O O . PHE A 1 89 ? 0.660 -0.236 -0.363 1.00 95.00 89 PHE A O 1
ATOM 705 N N . THR A 1 90 ? 0.842 1.038 1.464 1.00 95.12 90 THR A N 1
ATOM 706 C CA . THR A 1 90 ? 0.099 0.097 2.305 1.00 95.12 90 THR A CA 1
ATOM 707 C C . THR A 1 90 ? -1.408 0.303 2.135 1.00 95.12 90 THR A C 1
ATOM 709 O O . THR A 1 90 ? -1.844 1.359 1.672 1.00 95.12 90 THR A O 1
ATOM 712 N N . ILE A 1 91 ? -2.224 -0.689 2.510 1.00 92.75 91 ILE A N 1
ATOM 713 C CA . ILE A 1 91 ? -3.696 -0.570 2.482 1.00 92.75 91 ILE A CA 1
ATOM 714 C C . ILE A 1 91 ? -4.146 0.687 3.246 1.00 92.75 91 ILE A C 1
ATOM 716 O O . ILE A 1 91 ? -4.897 1.500 2.711 1.00 92.75 91 ILE A O 1
ATOM 720 N N . HIS A 1 92 ? -3.631 0.888 4.463 1.00 87.88 92 HIS A N 1
ATOM 721 C CA . HIS A 1 92 ? -3.950 2.056 5.287 1.00 87.88 92 HIS A CA 1
ATOM 722 C C . HIS A 1 92 ? -3.474 3.364 4.646 1.00 87.88 92 HIS A C 1
ATOM 724 O O . HIS A 1 92 ? -4.254 4.311 4.561 1.00 87.88 92 HIS A O 1
ATOM 730 N N . GLY A 1 93 ? -2.238 3.401 4.131 1.00 88.88 93 GLY A N 1
ATOM 731 C CA . GLY A 1 93 ? -1.700 4.586 3.460 1.00 88.88 93 GLY A CA 1
ATOM 732 C C . GLY A 1 93 ? -2.522 5.000 2.235 1.00 88.88 93 GLY A C 1
ATOM 733 O O . GLY A 1 93 ? -2.768 6.188 2.025 1.00 88.88 93 GLY A O 1
ATOM 734 N N . PHE A 1 94 ? -3.020 4.032 1.460 1.00 91.62 94 PHE A N 1
ATOM 735 C CA . PHE A 1 94 ? -3.917 4.307 0.339 1.00 91.62 94 PHE A CA 1
ATOM 736 C C . PHE A 1 94 ? -5.267 4.867 0.805 1.00 91.62 94 PHE A C 1
ATOM 738 O O . PHE A 1 94 ? -5.695 5.910 0.307 1.00 91.62 94 PHE A O 1
ATOM 745 N N . CYS A 1 95 ? -5.916 4.221 1.779 1.00 88.94 95 CYS A N 1
ATOM 746 C CA . CYS A 1 95 ? -7.196 4.686 2.319 1.00 88.94 95 CYS A CA 1
ATOM 747 C C . CYS A 1 95 ? -7.090 6.110 2.879 1.00 88.94 95 CYS A C 1
ATOM 749 O O . CYS A 1 95 ? -7.910 6.962 2.545 1.00 88.94 95 CYS A O 1
ATOM 751 N N . GLN A 1 96 ? -6.050 6.396 3.667 1.00 85.06 96 GLN A N 1
ATOM 752 C CA . GLN A 1 96 ? -5.817 7.727 4.226 1.00 85.06 96 GLN A CA 1
ATOM 753 C C . GLN A 1 96 ? -5.598 8.774 3.127 1.00 85.06 96 GLN A C 1
ATOM 755 O O . GLN A 1 96 ? -6.181 9.856 3.178 1.00 85.06 96 GLN A O 1
ATOM 760 N N . ARG A 1 97 ? -4.816 8.448 2.088 1.00 85.94 97 ARG A N 1
ATOM 761 C CA . ARG A 1 97 ? -4.625 9.338 0.934 1.00 85.94 97 ARG A CA 1
ATOM 762 C C . ARG A 1 97 ? -5.951 9.645 0.236 1.00 85.94 97 ARG A C 1
ATOM 764 O O . ARG A 1 97 ? -6.192 10.800 -0.103 1.00 85.94 97 ARG A O 1
ATOM 771 N N . MET A 1 98 ? -6.806 8.643 0.030 1.00 87.75 98 MET A N 1
ATOM 772 C CA . MET A 1 98 ? -8.112 8.835 -0.615 1.00 87.75 98 MET A CA 1
ATOM 773 C C . MET A 1 98 ? -9.069 9.673 0.234 1.00 87.75 98 MET A C 1
ATOM 775 O O . MET A 1 98 ? -9.761 10.527 -0.318 1.00 87.75 98 MET A O 1
ATOM 779 N N . LEU A 1 99 ? -9.080 9.473 1.555 1.00 83.81 99 LEU A N 1
ATOM 780 C CA . LEU A 1 99 ? -9.875 10.282 2.482 1.00 83.81 99 LEU A CA 1
ATOM 781 C C . LEU A 1 99 ? -9.426 11.748 2.474 1.00 83.81 99 LEU A C 1
ATOM 783 O O . LEU A 1 99 ? -10.265 12.639 2.411 1.00 83.81 99 LEU A O 1
ATOM 787 N N . ASN A 1 100 ? -8.116 11.998 2.450 1.00 81.00 100 ASN A N 1
ATOM 788 C CA . ASN A 1 100 ? -7.574 13.357 2.418 1.00 81.00 100 ASN A CA 1
ATOM 789 C C . ASN A 1 100 ? -7.822 14.067 1.078 1.00 81.00 100 ASN A C 1
ATOM 791 O O . ASN A 1 100 ? -8.140 15.253 1.064 1.00 81.00 100 ASN A O 1
ATOM 795 N N . LEU A 1 101 ? -7.680 13.363 -0.051 1.00 82.06 101 LEU A N 1
ATOM 796 C CA . LEU A 1 101 ? -7.916 13.946 -1.379 1.00 82.06 101 LEU A CA 1
ATOM 797 C C . LEU A 1 101 ? -9.392 14.282 -1.618 1.00 82.06 101 LEU A C 1
ATOM 799 O O . LEU A 1 101 ? -9.682 15.267 -2.288 1.00 82.06 101 LEU A O 1
ATOM 803 N N . ASN A 1 102 ? -10.302 13.493 -1.045 1.00 81.44 102 ASN A N 1
ATOM 804 C CA . ASN A 1 1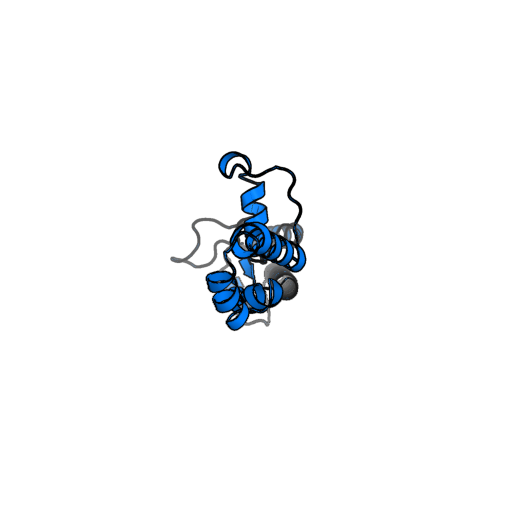02 ? -11.749 13.691 -1.139 1.00 81.44 102 ASN A CA 1
ATOM 805 C C . ASN A 1 102 ? -12.316 14.142 0.219 1.00 81.44 102 ASN A C 1
ATOM 807 O O . ASN A 1 102 ? -13.341 13.636 0.684 1.00 81.44 102 ASN A O 1
ATOM 811 N N . ALA A 1 103 ? -11.606 15.036 0.922 1.00 75.81 103 ALA A N 1
ATOM 812 C CA . ALA A 1 103 ? -11.983 15.484 2.269 1.00 75.81 103 ALA A CA 1
ATOM 813 C C . ALA A 1 103 ? -13.376 16.137 2.292 1.00 75.81 103 ALA A C 1
ATOM 815 O O . ALA A 1 103 ? -14.145 15.937 3.233 1.00 75.81 103 ALA A O 1
ATOM 816 N N . PHE A 1 104 ? -13.728 16.859 1.222 1.00 73.94 104 PHE A N 1
ATOM 817 C CA . PHE A 1 104 ? -15.039 17.487 1.069 1.00 73.94 104 PHE A CA 1
ATOM 818 C C . PHE A 1 104 ? -16.161 16.453 0.944 1.00 73.94 104 PHE A C 1
ATOM 820 O O . PHE A 1 104 ? -17.176 16.571 1.626 1.00 73.94 104 PHE A O 1
ATOM 827 N N . GLU A 1 105 ? -15.980 15.424 0.115 1.00 78.75 105 GLU A N 1
ATOM 828 C CA . GLU A 1 105 ? -16.963 14.357 -0.079 1.00 78.75 105 GLU A CA 1
ATOM 829 C C . GLU A 1 105 ? -17.051 13.419 1.130 1.00 78.75 105 GLU A C 1
ATOM 831 O O . GLU A 1 105 ? -18.124 12.905 1.440 1.00 78.75 105 GLU A O 1
ATOM 836 N N . SER A 1 106 ? -15.932 13.194 1.822 1.00 73.12 106 SER A N 1
ATOM 837 C CA . SER A 1 106 ? -15.861 12.290 2.975 1.00 73.12 106 SER A CA 1
ATOM 838 C C . SER A 1 106 ? -16.294 12.932 4.298 1.00 73.12 106 SER A C 1
ATOM 840 O O . SER A 1 106 ? -16.443 12.218 5.289 1.00 73.12 106 SER A O 1
ATOM 842 N N . GLY A 1 107 ? -16.506 14.255 4.342 1.00 76.38 107 GLY A N 1
ATOM 843 C CA . GLY A 1 107 ? -16.833 14.984 5.576 1.00 76.38 107 GLY A CA 1
ATOM 844 C C . GLY A 1 107 ? -15.720 14.925 6.629 1.00 76.38 107 GLY A C 1
ATOM 845 O O . GLY A 1 107 ? -15.960 15.180 7.810 1.00 76.38 107 GLY A O 1
ATOM 846 N N . MET A 1 108 ? -14.515 14.546 6.209 1.00 74.88 108 MET A N 1
ATOM 847 C CA . MET A 1 108 ? -13.366 14.341 7.072 1.00 74.88 108 MET A CA 1
ATOM 848 C C . MET A 1 108 ? -12.706 15.673 7.423 1.00 74.88 108 MET A C 1
ATOM 850 O O . MET A 1 108 ? -12.610 16.582 6.599 1.00 74.88 108 MET A O 1
ATOM 854 N N . LEU A 1 109 ? -12.209 15.783 8.658 1.00 72.44 109 LEU A N 1
ATOM 855 C CA . LEU A 1 109 ? -11.355 16.905 9.046 1.00 72.44 109 LEU A CA 1
ATOM 856 C C . LEU A 1 109 ? -10.083 16.901 8.187 1.00 72.44 109 LEU A C 1
ATOM 858 O O . LEU A 1 109 ? -9.492 15.841 7.984 1.00 72.44 109 LEU A O 1
ATOM 862 N N . PHE A 1 110 ? -9.651 18.081 7.732 1.00 66.69 110 PHE A N 1
ATOM 863 C CA . PHE A 1 110 ? -8.399 18.245 6.979 1.00 66.69 110 PHE A CA 1
ATOM 864 C C . PHE A 1 110 ? -7.166 17.811 7.785 1.00 66.69 110 PHE A C 1
ATOM 866 O O . PHE A 1 110 ? -6.198 17.315 7.217 1.00 66.69 110 PHE A O 1
ATOM 873 N N . GLU A 1 111 ? -7.211 17.977 9.108 1.00 71.44 111 GLU A N 1
ATOM 874 C CA . GLU A 1 111 ? -6.170 17.532 10.029 1.00 71.44 111 GLU A CA 1
ATOM 875 C C . GLU A 1 111 ? -6.673 16.324 10.821 1.00 71.44 111 GLU A C 1
ATOM 877 O O . GLU A 1 111 ? -7.574 16.434 11.653 1.00 71.44 111 GLU A O 1
ATOM 882 N N . GLN A 1 112 ? -6.082 15.160 10.553 1.00 71.25 112 GLN A N 1
ATOM 883 C CA . GLN A 1 112 ? -6.362 13.922 11.275 1.00 71.25 112 GLN A CA 1
ATOM 884 C C . GLN A 1 112 ? -5.128 13.478 12.038 1.00 71.25 112 GLN A C 1
ATOM 886 O O . GLN A 1 112 ? -4.018 13.493 11.507 1.00 71.25 112 GLN A O 1
ATOM 891 N N . GLN A 1 113 ? -5.334 13.043 13.276 1.00 75.25 113 GLN A N 1
ATOM 892 C CA . GLN A 1 113 ? -4.296 12.396 14.064 1.00 75.25 113 GLN A CA 1
ATOM 893 C C . GLN A 1 113 ? -4.524 10.890 14.043 1.00 75.25 113 GLN A C 1
ATOM 895 O O . GLN A 1 113 ? -5.598 10.413 14.411 1.00 75.25 113 GLN A O 1
ATOM 900 N N . LEU A 1 114 ? -3.509 10.148 13.601 1.00 77.12 114 LEU A N 1
ATOM 901 C CA . LEU A 1 114 ? -3.517 8.696 13.677 1.00 77.12 114 LEU A CA 1
ATOM 902 C C . LEU A 1 114 ? -3.324 8.279 15.139 1.00 77.12 114 LEU A C 1
ATOM 904 O O . LEU A 1 114 ? -2.344 8.666 15.773 1.00 77.12 114 LEU A O 1
ATOM 908 N N . ILE A 1 115 ? -4.257 7.486 15.660 1.00 84.19 115 ILE A N 1
ATOM 909 C CA . ILE A 1 115 ? -4.153 6.878 16.986 1.00 84.19 115 ILE A CA 1
ATOM 910 C C . ILE A 1 115 ? -3.659 5.448 16.783 1.00 84.19 115 ILE A C 1
ATOM 912 O O . ILE A 1 115 ? -4.397 4.602 16.291 1.00 84.19 115 ILE A O 1
ATOM 916 N N . GLU A 1 116 ? -2.395 5.192 17.119 1.00 78.12 116 GLU A N 1
ATOM 917 C CA . GLU A 1 116 ? -1.768 3.876 16.913 1.00 78.12 116 GLU A CA 1
ATOM 918 C C . GLU A 1 116 ? -2.193 2.846 17.969 1.00 78.12 116 GLU A C 1
ATOM 920 O O . GLU A 1 116 ? -2.304 1.659 17.668 1.00 78.12 116 GLU A O 1
ATOM 925 N N . ASP A 1 117 ? -2.447 3.300 19.200 1.00 86.12 117 ASP A N 1
ATOM 926 C CA . ASP A 1 117 ? -2.902 2.456 20.303 1.00 86.12 117 ASP A CA 1
ATOM 927 C C . ASP A 1 117 ? -4.241 2.953 20.859 1.00 86.12 117 ASP A C 1
ATOM 929 O O . ASP A 1 117 ? -4.334 3.946 21.583 1.00 86.12 117 ASP A O 1
ATOM 933 N N . GLU A 1 118 ? -5.299 2.219 20.528 1.00 91.19 118 GLU A N 1
ATOM 934 C CA . GLU A 1 118 ? -6.652 2.477 21.012 1.00 91.19 118 GLU A CA 1
ATOM 935 C C . GLU A 1 118 ? -6.943 1.815 22.367 1.00 91.19 118 GLU A C 1
ATOM 937 O O . GLU A 1 118 ? -8.049 1.964 22.891 1.00 91.19 118 GLU A O 1
ATOM 942 N N . SER A 1 119 ? -6.005 1.062 22.953 1.00 90.69 119 SER A N 1
ATOM 943 C CA . SER A 1 119 ? -6.250 0.246 24.151 1.00 90.69 119 SER A CA 1
ATOM 944 C C . SER A 1 119 ? -6.800 1.069 25.318 1.00 90.69 119 SER A C 1
ATOM 946 O O . SER A 1 119 ? -7.778 0.672 25.962 1.00 90.69 119 SER A O 1
ATOM 948 N N . LEU A 1 120 ? -6.232 2.257 25.541 1.00 91.25 120 LEU A N 1
ATOM 949 C CA . LEU A 1 120 ? -6.674 3.180 26.580 1.00 91.25 120 LEU A CA 1
ATOM 950 C C . LEU A 1 120 ? -8.081 3.722 26.299 1.00 91.25 120 LEU A C 1
ATOM 952 O O . LEU A 1 120 ? -8.903 3.772 27.214 1.00 91.25 120 LEU A O 1
ATOM 956 N N . LEU A 1 121 ? -8.378 4.075 25.045 1.00 93.00 121 LEU A N 1
ATOM 957 C CA . LEU A 1 121 ? -9.695 4.574 24.635 1.00 93.00 121 LEU A CA 1
ATOM 958 C C . LEU A 1 121 ? -10.770 3.497 24.795 1.00 93.00 121 LEU A C 1
ATOM 960 O O . LEU A 1 121 ? -11.828 3.758 25.370 1.00 93.00 121 LEU A O 1
ATOM 964 N N . ARG A 1 122 ? -10.481 2.266 24.359 1.00 93.94 122 ARG A N 1
ATOM 965 C CA . ARG A 1 122 ? -11.376 1.111 24.522 1.00 93.94 122 ARG A CA 1
ATOM 966 C C . ARG A 1 122 ? -11.640 0.828 25.999 1.00 93.94 122 ARG A C 1
ATOM 968 O O . ARG A 1 122 ? -12.788 0.617 26.395 1.00 93.94 122 ARG A O 1
ATOM 975 N N . TYR A 1 123 ? -10.602 0.880 26.836 1.00 94.88 123 TYR A N 1
ATOM 976 C CA . TYR A 1 123 ? -10.758 0.718 28.279 1.00 94.88 123 TYR A CA 1
ATOM 977 C C . TYR A 1 123 ? -11.586 1.837 28.909 1.00 94.88 123 TYR A C 1
ATOM 979 O O . TYR A 1 123 ? -12.491 1.553 29.697 1.00 94.88 123 TYR A O 1
ATOM 987 N N . GLN A 1 124 ? -11.334 3.092 28.539 1.00 95.88 124 GLN A N 1
ATOM 988 C CA . GLN A 1 124 ? -12.102 4.229 29.032 1.00 95.88 124 GLN A CA 1
ATOM 989 C C . GLN A 1 124 ? -13.584 4.107 28.659 1.00 95.88 124 GLN A C 1
ATOM 991 O O . GLN A 1 124 ? -14.434 4.227 29.542 1.00 95.88 124 GLN A O 1
ATOM 996 N N . ALA A 1 125 ? -13.895 3.772 27.403 1.00 95.44 125 ALA A N 1
ATOM 997 C CA . ALA A 1 125 ? -15.263 3.545 26.943 1.00 95.44 125 ALA A CA 1
ATOM 998 C C . ALA A 1 125 ? -15.946 2.396 27.707 1.00 95.44 125 ALA A C 1
ATOM 1000 O O . ALA A 1 125 ? -17.091 2.526 28.146 1.00 95.44 125 ALA A O 1
ATOM 1001 N N . CYS A 1 126 ? -15.232 1.290 27.944 1.00 96.00 126 CYS A N 1
ATOM 1002 C CA . CYS A 1 126 ? -15.754 0.168 28.723 1.00 96.00 126 CYS A CA 1
ATOM 1003 C C . CYS A 1 126 ? -15.988 0.537 30.199 1.00 96.00 126 CYS A C 1
ATOM 1005 O O . CYS A 1 126 ? -16.979 0.119 30.801 1.00 96.00 126 CYS A O 1
ATOM 1007 N N . ALA A 1 127 ? -15.100 1.332 30.800 1.00 96.56 127 ALA A N 1
ATOM 1008 C CA . ALA A 1 127 ? -15.259 1.823 32.164 1.00 96.56 127 ALA A CA 1
ATOM 1009 C C . ALA A 1 127 ? -16.415 2.831 32.281 1.00 96.56 127 ALA A C 1
ATOM 1011 O O . ALA A 1 127 ? -17.153 2.801 33.266 1.00 96.56 127 ALA A O 1
ATOM 1012 N N . ASP A 1 128 ? -16.604 3.697 31.281 1.00 97.44 128 ASP A N 1
ATOM 1013 C CA . ASP A 1 128 ? -17.751 4.605 31.182 1.00 97.44 128 ASP A CA 1
ATOM 1014 C C . ASP A 1 128 ? -19.068 3.830 31.082 1.00 97.44 128 ASP A C 1
ATOM 1016 O O . ASP A 1 128 ? -20.013 4.131 31.817 1.00 97.44 128 ASP A O 1
ATOM 1020 N N . PHE A 1 129 ? -19.119 2.799 30.232 1.00 96.25 129 PHE A N 1
ATOM 1021 C CA . PHE A 1 129 ? -20.262 1.891 30.136 1.00 96.25 129 PHE A CA 1
ATOM 1022 C C . PHE A 1 129 ? -20.569 1.254 31.495 1.00 96.25 129 PHE A C 1
ATOM 1024 O O . PHE A 1 129 ? -21.696 1.334 31.980 1.00 96.25 129 PHE A O 1
ATOM 1031 N N . TRP A 1 130 ? -19.553 0.702 32.161 1.00 96.62 130 TRP A N 1
ATOM 1032 C CA . TRP A 1 130 ? -19.714 0.064 33.467 1.00 96.62 130 TRP A CA 1
ATOM 1033 C C . TRP A 1 130 ? -20.238 1.037 34.532 1.00 96.62 130 TRP A C 1
ATOM 1035 O O . TRP A 1 130 ? -21.163 0.717 35.280 1.00 96.62 130 TRP A O 1
ATOM 1045 N N . ARG A 1 131 ? -19.707 2.266 34.577 1.00 97.00 131 ARG A N 1
ATOM 1046 C CA . ARG A 1 131 ? -20.178 3.309 35.503 1.00 97.00 131 ARG A CA 1
ATOM 1047 C C . ARG A 1 131 ? -21.630 3.702 35.249 1.00 97.00 131 ARG A C 1
ATOM 1049 O O . ARG A 1 131 ? -22.367 3.923 36.202 1.00 97.00 131 ARG A O 1
ATOM 1056 N N . ARG A 1 132 ? -22.051 3.793 33.987 1.00 97.25 132 ARG A N 1
ATOM 1057 C CA . ARG A 1 132 ? -23.416 4.205 33.623 1.00 97.25 132 ARG A CA 1
ATOM 1058 C C . ARG A 1 132 ? -24.441 3.085 33.777 1.00 97.25 132 ARG A C 1
ATOM 1060 O O . ARG A 1 132 ? -25.574 3.370 34.146 1.00 97.25 132 ARG A O 1
ATOM 1067 N N . HIS A 1 133 ? -24.056 1.838 33.512 1.00 96.12 133 HIS A N 1
ATOM 1068 C CA . HIS A 1 133 ? -24.995 0.719 33.405 1.00 96.12 133 HIS A CA 1
ATOM 1069 C C . HIS A 1 133 ? -24.902 -0.301 34.538 1.00 96.12 133 HIS A C 1
ATOM 1071 O O . HIS A 1 133 ? -25.888 -0.986 34.781 1.00 96.12 133 HIS A O 1
ATOM 1077 N N . CYS A 1 134 ? -23.771 -0.403 35.244 1.00 94.75 134 CYS A N 1
ATOM 1078 C CA . CYS A 1 134 ? -23.591 -1.386 36.318 1.00 94.75 134 CYS A CA 1
ATOM 1079 C C . CYS A 1 134 ? -23.688 -0.772 37.721 1.00 94.75 134 CYS A C 1
ATOM 1081 O O . CYS A 1 134 ? -24.240 -1.403 38.616 1.00 94.75 134 CYS A O 1
ATOM 1083 N N . TYR A 1 135 ? -23.198 0.455 37.932 1.00 94.44 135 TYR A N 1
ATOM 1084 C CA . TYR A 1 135 ? -23.274 1.114 39.247 1.00 94.44 135 TYR A CA 1
ATOM 1085 C C . TYR A 1 135 ? -24.701 1.393 39.746 1.00 94.44 135 TYR A C 1
ATOM 1087 O O . TYR A 1 135 ? -24.925 1.222 40.943 1.00 94.44 135 TYR A O 1
ATOM 1095 N N . PRO A 1 136 ? -25.673 1.805 38.904 1.00 97.00 136 PRO A N 1
ATOM 1096 C CA . PRO A 1 136 ? -27.029 2.066 39.384 1.00 97.00 136 PRO A CA 1
ATOM 1097 C C . PRO A 1 136 ? -27.872 0.792 39.547 1.00 97.00 136 PRO A C 1
ATOM 1099 O O . PRO A 1 136 ? -29.049 0.891 39.893 1.00 97.00 136 PRO A O 1
ATOM 1102 N N . LEU A 1 137 ? -27.320 -0.397 39.272 1.00 96.12 137 LEU A N 1
ATOM 1103 C CA . LEU A 1 137 ? -28.084 -1.637 39.356 1.00 96.12 137 LEU A CA 1
ATOM 1104 C C . LEU A 1 137 ? -28.444 -1.973 40.810 1.00 96.12 137 LEU A C 1
ATOM 1106 O O . LEU A 1 137 ? -27.605 -1.846 41.706 1.00 96.12 137 LEU A O 1
ATOM 1110 N N . PRO A 1 138 ? -29.662 -2.482 41.055 1.00 96.88 138 PRO A N 1
ATOM 1111 C CA . PRO A 1 138 ? -30.000 -3.058 42.346 1.00 96.88 138 PRO A CA 1
ATOM 1112 C C . PRO A 1 138 ? -29.121 -4.285 42.618 1.00 96.88 138 PRO A C 1
ATOM 1114 O O . PRO A 1 138 ? -28.693 -4.981 41.693 1.00 96.88 138 PRO A O 1
ATOM 1117 N N . ARG A 1 139 ? -28.868 -4.567 43.902 1.00 95.25 139 ARG A N 1
ATOM 1118 C CA . ARG A 1 139 ? -27.884 -5.570 44.344 1.00 95.25 139 ARG A CA 1
ATOM 1119 C C . ARG A 1 139 ? -28.067 -6.948 43.704 1.00 95.25 139 ARG A C 1
ATOM 1121 O O . ARG A 1 139 ? -27.072 -7.575 43.364 1.00 95.25 139 ARG A O 1
ATOM 1128 N N . GLU A 1 140 ? -29.306 -7.396 43.527 1.00 96.12 140 GLU A N 1
ATOM 1129 C CA . GLU A 1 140 ? -29.626 -8.700 42.930 1.00 96.12 140 GLU A CA 1
ATOM 1130 C C . GLU A 1 140 ? -29.108 -8.809 41.490 1.00 96.12 140 GLU A C 1
ATOM 1132 O O . GLU A 1 140 ? -28.437 -9.775 41.137 1.00 96.12 140 GLU A O 1
ATOM 1137 N N . ILE A 1 141 ? -29.329 -7.772 40.677 1.00 95.25 141 ILE A N 1
ATOM 1138 C CA . ILE A 1 141 ? -28.854 -7.726 39.289 1.00 95.25 141 ILE A CA 1
ATOM 1139 C C . ILE A 1 141 ? -27.341 -7.484 39.259 1.00 95.25 141 ILE A C 1
ATOM 1141 O O . ILE A 1 141 ? -26.624 -8.123 38.490 1.00 95.25 141 ILE A O 1
ATOM 1145 N N . ALA A 1 142 ? -26.833 -6.600 40.123 1.00 95.00 142 ALA A N 1
ATOM 1146 C CA . ALA A 1 142 ? -25.402 -6.327 40.224 1.00 95.00 142 ALA A CA 1
ATOM 1147 C C . ALA A 1 142 ? -24.598 -7.591 40.574 1.00 95.00 142 ALA A C 1
ATOM 1149 O O . ALA A 1 142 ? -23.502 -7.778 40.049 1.00 95.00 142 ALA A O 1
ATOM 1150 N N . GLN A 1 143 ? -25.145 -8.474 41.415 1.00 95.44 143 GLN A N 1
ATOM 1151 C CA . GLN A 1 143 ? -24.512 -9.742 41.763 1.00 95.44 143 GLN A CA 1
ATOM 1152 C C . GLN A 1 143 ? -24.405 -10.677 40.549 1.00 95.44 143 GLN A C 1
ATOM 1154 O O . GLN A 1 143 ? -23.318 -11.180 40.284 1.00 95.44 143 GLN A O 1
ATOM 1159 N N . VAL A 1 144 ? -25.479 -10.838 39.769 1.00 95.94 144 VAL A N 1
ATOM 1160 C CA . VAL A 1 144 ? -25.480 -11.653 38.535 1.00 95.94 144 VAL A CA 1
ATOM 1161 C C . VAL A 1 144 ? -24.438 -11.139 37.534 1.00 95.94 144 VAL A C 1
ATOM 1163 O O . VAL A 1 144 ? -23.668 -11.908 36.952 1.00 95.94 144 VAL A O 1
ATOM 1166 N N . VAL A 1 145 ? -24.371 -9.815 37.358 1.00 95.38 145 VAL A N 1
ATOM 1167 C CA . VAL A 1 145 ? -23.366 -9.177 36.496 1.00 95.38 145 VAL A CA 1
ATOM 1168 C C . VAL A 1 145 ? -21.954 -9.434 37.026 1.00 95.38 145 VAL A C 1
ATOM 1170 O O . VAL A 1 145 ? -21.072 -9.788 36.247 1.00 95.38 145 VAL A O 1
ATOM 1173 N N . PHE A 1 146 ? -21.736 -9.305 38.338 1.00 94.81 146 PHE A N 1
ATOM 1174 C CA . PHE A 1 146 ? -20.431 -9.506 38.972 1.00 94.81 146 PHE A CA 1
ATOM 1175 C C . PHE A 1 146 ? -19.938 -10.960 38.909 1.00 94.81 146 PHE A C 1
ATOM 1177 O O . PHE A 1 146 ? -18.734 -11.197 38.783 1.00 94.81 146 PHE A O 1
ATOM 1184 N N . GLU A 1 147 ? -20.853 -11.930 38.969 1.00 95.50 147 GLU A N 1
ATOM 1185 C CA . GLU A 1 147 ? -20.556 -13.356 38.783 1.00 95.50 147 GLU A CA 1
ATOM 1186 C C . GLU A 1 147 ? -20.046 -13.652 37.364 1.00 95.50 147 GLU A C 1
ATOM 1188 O O . GLU A 1 147 ? -19.191 -14.522 37.191 1.00 95.50 147 GLU A O 1
ATOM 1193 N N . THR A 1 148 ? -20.498 -12.883 36.368 1.00 95.38 148 THR A N 1
ATOM 1194 C CA . THR A 1 148 ? -20.049 -13.008 34.972 1.00 95.38 148 THR A CA 1
ATOM 1195 C C . THR A 1 148 ? -18.766 -12.210 34.714 1.00 95.38 148 THR A C 1
ATOM 1197 O O . THR A 1 148 ? -17.767 -12.750 34.235 1.00 95.38 148 THR A O 1
ATOM 1200 N N . TRP A 1 149 ? -18.752 -10.924 35.076 1.00 96.50 149 TRP A N 1
ATOM 1201 C CA . TRP A 1 149 ? -17.603 -10.037 34.913 1.00 96.50 149 TRP A CA 1
ATOM 1202 C C . TRP A 1 149 ? -17.341 -9.270 36.212 1.00 96.50 149 TRP A C 1
ATOM 1204 O O . TRP A 1 149 ? -18.139 -8.446 36.647 1.00 96.50 149 TRP A O 1
ATOM 1214 N N . LYS A 1 150 ? -16.159 -9.465 36.808 1.00 94.31 150 LYS A N 1
ATOM 1215 C CA . LYS A 1 150 ? -15.781 -8.805 38.076 1.00 94.31 150 LYS A CA 1
ATOM 1216 C C . LYS A 1 150 ? -15.554 -7.289 37.966 1.00 94.31 150 LYS A C 1
ATOM 1218 O O . LYS A 1 150 ? -15.268 -6.640 38.968 1.00 94.31 150 LYS A O 1
ATOM 1223 N N . GLY A 1 151 ? -15.621 -6.728 36.761 1.00 94.06 151 GLY A N 1
ATOM 1224 C CA . GLY A 1 151 ? -15.370 -5.317 36.496 1.00 94.06 151 GLY A CA 1
ATOM 1225 C C . GLY A 1 151 ? -15.144 -5.022 35.010 1.00 94.06 151 GLY A C 1
ATOM 1226 O O . GLY A 1 151 ? -15.130 -5.948 34.189 1.00 94.06 151 GLY A O 1
ATOM 1227 N N . PRO A 1 152 ? -14.904 -3.746 34.661 1.00 94.94 152 PRO A N 1
ATOM 1228 C CA . PRO A 1 152 ? -14.793 -3.304 33.273 1.00 94.94 152 PRO A CA 1
ATOM 1229 C C . PRO A 1 152 ? -13.643 -3.972 32.509 1.00 94.94 152 PRO A C 1
ATOM 1231 O O . PRO A 1 152 ? -13.811 -4.288 31.340 1.00 94.94 152 PRO A O 1
ATOM 1234 N N . GLN A 1 153 ? -12.505 -4.282 33.141 1.00 95.38 153 GLN A N 1
ATOM 1235 C CA . GLN A 1 153 ? -11.426 -5.036 32.483 1.00 95.38 153 GLN A CA 1
ATOM 1236 C C . GLN A 1 153 ? -11.863 -6.445 32.063 1.00 95.38 153 GLN A C 1
ATOM 1238 O O . GLN A 1 153 ? -11.476 -6.920 30.997 1.00 95.38 153 GLN A O 1
ATOM 1243 N N . ALA A 1 154 ? -12.642 -7.130 32.907 1.00 95.44 154 ALA A N 1
ATOM 1244 C CA . ALA A 1 154 ? -13.111 -8.481 32.615 1.00 95.44 154 ALA A CA 1
ATOM 1245 C C . ALA A 1 154 ? -14.128 -8.472 31.469 1.00 95.44 154 ALA A C 1
ATOM 1247 O O . ALA A 1 154 ? -14.050 -9.334 30.596 1.00 95.44 154 ALA A O 1
ATOM 1248 N N . LEU A 1 155 ? -15.015 -7.470 31.452 1.00 95.00 155 LEU A N 1
ATOM 1249 C CA . LEU A 1 155 ? -15.934 -7.229 30.344 1.00 95.00 155 LEU A CA 1
ATOM 1250 C C . LEU A 1 155 ? -15.170 -6.930 29.051 1.00 95.00 155 LEU A C 1
ATOM 1252 O O . LEU A 1 155 ? -15.386 -7.615 28.055 1.00 95.00 155 LEU A O 1
ATOM 1256 N N . LEU A 1 156 ? -14.235 -5.971 29.082 1.00 95.69 156 LEU A N 1
ATOM 1257 C CA . LEU A 1 156 ? -13.441 -5.586 27.916 1.00 95.69 156 LEU A CA 1
ATOM 1258 C C . LEU A 1 156 ? -12.731 -6.795 27.309 1.00 95.69 156 LEU A C 1
ATOM 1260 O O . LEU A 1 156 ? -12.804 -7.001 26.105 1.00 95.69 156 LEU A O 1
ATOM 1264 N N . ARG A 1 157 ? -12.091 -7.628 28.138 1.00 94.62 157 ARG A N 1
ATOM 1265 C CA . ARG A 1 157 ? -11.387 -8.834 27.681 1.00 94.62 157 ARG A CA 1
ATOM 1266 C C . ARG A 1 157 ? -12.301 -9.807 26.932 1.00 94.62 157 ARG A C 1
ATOM 1268 O O . ARG A 1 157 ? -11.850 -10.427 25.975 1.00 94.62 157 ARG A O 1
ATOM 1275 N N . ASP A 1 158 ? -13.548 -9.961 27.369 1.00 93.88 158 ASP A N 1
ATOM 1276 C CA . ASP A 1 158 ? -14.505 -10.892 26.760 1.00 93.88 158 ASP A CA 1
ATOM 1277 C C . ASP A 1 158 ? -15.085 -10.355 25.438 1.00 93.88 158 ASP A C 1
ATOM 1279 O O . ASP A 1 158 ? -15.256 -11.109 24.473 1.00 93.88 158 ASP A O 1
ATOM 1283 N N . ILE A 1 159 ? -15.315 -9.038 25.359 1.00 93.19 159 ILE A N 1
ATOM 1284 C CA . ILE A 1 159 ? -15.836 -8.388 24.146 1.00 93.19 159 ILE A CA 1
ATOM 1285 C C . ILE A 1 159 ? -14.752 -8.025 23.127 1.00 93.19 159 ILE A C 1
ATOM 1287 O O . ILE A 1 159 ? -15.086 -7.794 21.972 1.00 93.19 159 ILE A O 1
ATOM 1291 N N . ASN A 1 160 ? -13.469 -8.010 23.509 1.00 89.50 160 ASN A N 1
ATOM 1292 C CA . ASN A 1 160 ? -12.370 -7.554 22.646 1.00 89.50 160 ASN A CA 1
ATOM 1293 C C . ASN A 1 160 ? -12.263 -8.330 21.324 1.00 89.50 160 ASN A C 1
ATOM 1295 O O . ASN A 1 160 ? -11.760 -7.808 20.345 1.00 89.50 160 ASN A O 1
ATOM 1299 N N . ARG A 1 161 ? -12.746 -9.576 21.277 1.00 87.31 161 ARG A N 1
ATOM 1300 C CA . ARG A 1 161 ? -12.807 -10.383 20.043 1.00 87.31 161 ARG A CA 1
ATOM 1301 C C . ARG A 1 161 ? -13.814 -9.870 19.005 1.00 87.31 161 ARG A C 1
ATOM 1303 O O . ARG A 1 161 ? -13.779 -10.327 17.869 1.00 87.31 161 ARG A O 1
ATOM 1310 N N . TYR A 1 162 ? -14.735 -9.000 19.414 1.00 86.00 162 TYR A N 1
ATOM 1311 C CA . TYR A 1 162 ? -15.781 -8.417 18.573 1.00 86.00 162 TYR A CA 1
ATOM 1312 C C . TYR A 1 162 ? -15.532 -6.929 18.264 1.00 86.00 162 TYR A C 1
ATOM 1314 O O . TYR A 1 162 ? -16.372 -6.320 17.603 1.00 86.00 162 TYR A O 1
ATOM 1322 N N . LEU A 1 163 ? -14.427 -6.354 18.765 1.00 75.19 163 LEU A N 1
ATOM 1323 C CA . LEU A 1 163 ? -14.003 -4.961 18.572 1.00 75.19 163 LEU A CA 1
ATOM 1324 C C . LEU A 1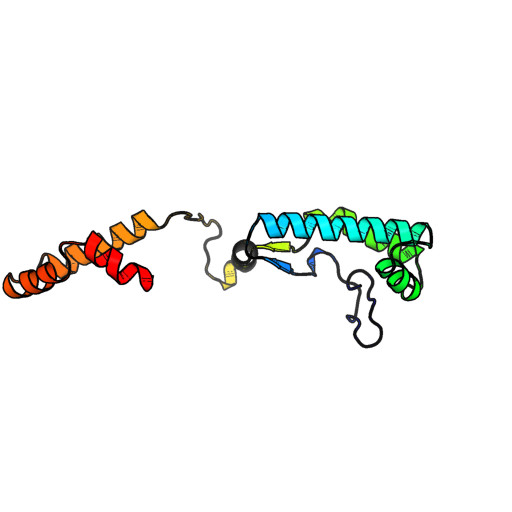 163 ? -12.795 -4.880 17.637 1.00 75.19 163 LEU A C 1
ATOM 1326 O O . LEU A 1 163 ? -12.877 -4.129 16.649 1.00 75.19 163 LEU A O 1
#

Foldseek 3Di:
DLQQQFDPPPGDPDRDALLRDAAADADPVVLVVVLVVVLVVLVQLLVCLVVVDDPDPVSVVVSVRHPRSPVSSVSSVVNSVCSVNGNRYYPVRVVVVVCLVVVVVNVHDNDDDDDPDCPVVLLVVLQVCCVVPQVVDDPVVNVVVCVQAVHSVRVSVVCVVVD

Secondary structure (DSSP, 8-state):
-GGGT-SGGGS-SS---TTS--EEESSHHHHHHHHHHHHHHHHHHHHHHHHT--S-HHHHHHHHH-S-HHHHHHHHHHHHHTTTS--EEEHHHHHHHHHHHTHHHHT--SS----S--HHHHHHHHHHHHHHHTTTS-HHHHHHHHHH-SSHHHHHHHHGGG-

Sequence (163 aa):
RLLLGLGGSAAFPRPLTVEELLVVTFTEAATAELRGRIRSNIHELRIACLRETTDNPLYKRLLEEIDDKAQAAQWLLLAERQMDEAAVFTIHGFCQRMLNLNAFESGMLFEQQLIEDESLLRYQACADFWRRHCYPLPREIAQVVFETWKGPQALLRDINRYL